Protein AF-A0A529HGT7-F1 (afdb_monomer)

Mean predicted aligned error: 5.69 Å

pLDDT: mean 91.99, std 6.46, range [54.69, 98.12]

Radius of gyration: 23.71 Å; Cα contacts (8 Å, |Δi|>4): 222; chains: 1; bounding box: 48×35×75 Å

Foldseek 3Di:
DLLVVLPWAKAFQVRDGQAPDPDPDPNNVVSCVVCVVVPRDDMFGADLVGDPVSQVVSLVCCCPPPCVVVSVVCVVVVNDNNVDTHTDDDDDDDQFQLAAFDAAEADPQQDGPDPLDGDAGRRYRHHVCPPVNRVVSVVSNVVVSVVVVVVDDDPDDDPVVVPPD

Sequence (165 aa):
YVAGPFGAYTANNEGRRFIESDYWSGQMMQEFYNELKSGKGPVFLKLNHLHSDTVSEIERILHRVERPSRGRFHEGRGTDYRDKMIEMHISEIGFCSGHSASGVFVDEYARTTVAGLYAAGDMASVPHNYMLGAFTNGAIAGEHAAEIAGEVDLPEFDSDLLGRE

Structure (mmCIF, N/CA/C/O backbone):
data_AF-A0A529HGT7-F1
#
_entry.id   AF-A0A529HGT7-F1
#
loop_
_atom_site.group_PDB
_atom_site.id
_atom_site.type_symbol
_atom_site.label_atom_id
_atom_site.label_alt_id
_atom_site.label_comp_id
_atom_site.label_asym_id
_atom_site.label_entity_id
_atom_site.label_seq_id
_atom_site.pdbx_PDB_ins_code
_atom_site.Cartn_x
_atom_site.Cartn_y
_atom_site.Cartn_z
_atom_site.occupancy
_atom_site.B_iso_or_equiv
_atom_site.auth_seq_id
_atom_site.auth_comp_id
_atom_site.auth_asym_id
_atom_site.auth_atom_id
_atom_site.pdbx_PDB_model_num
ATOM 1 N N . TYR A 1 1 ? -2.167 4.734 9.712 1.00 76.56 1 TYR A N 1
ATOM 2 C CA . TYR A 1 1 ? -1.310 5.881 9.357 1.00 76.56 1 TYR A CA 1
ATOM 3 C C . TYR A 1 1 ? -2.002 7.226 9.572 1.00 76.56 1 TYR A C 1
ATOM 5 O O . TYR A 1 1 ? -1.384 8.044 10.221 1.00 76.56 1 TYR A O 1
ATOM 13 N N . VAL A 1 2 ? -3.250 7.471 9.131 1.00 89.62 2 VAL A N 1
ATOM 14 C CA . VAL A 1 2 ? -3.929 8.762 9.430 1.00 89.62 2 VAL A CA 1
ATOM 15 C C . VAL A 1 2 ? -4.352 8.886 10.896 1.00 89.62 2 VAL A C 1
ATOM 17 O O . VAL A 1 2 ? -3.939 9.815 11.566 1.00 89.62 2 VAL A O 1
ATOM 20 N N . ALA A 1 3 ? -5.164 7.956 11.412 1.00 92.38 3 ALA A N 1
ATOM 21 C CA . ALA A 1 3 ? -5.796 8.119 12.729 1.00 92.38 3 ALA A CA 1
ATOM 22 C C . ALA A 1 3 ? -4.840 7.888 13.922 1.00 92.38 3 ALA A C 1
ATOM 24 O O . ALA A 1 3 ? -4.986 8.521 14.962 1.00 92.38 3 ALA A O 1
ATOM 25 N N . GLY A 1 4 ? -3.851 7.000 13.763 1.00 91.62 4 GLY A N 1
ATOM 26 C CA . GLY A 1 4 ? -2.890 6.636 14.817 1.00 91.62 4 GLY A CA 1
ATOM 27 C C . GLY A 1 4 ? -2.121 7.827 15.411 1.00 91.62 4 GLY A C 1
ATOM 28 O O . GLY A 1 4 ? -2.140 7.990 16.627 1.00 91.62 4 GLY A O 1
ATOM 29 N N . PRO A 1 5 ? -1.519 8.712 14.590 1.00 92.88 5 PRO A N 1
ATOM 30 C CA . PRO A 1 5 ? -0.878 9.945 15.061 1.00 92.88 5 PRO A CA 1
ATOM 31 C C . PRO A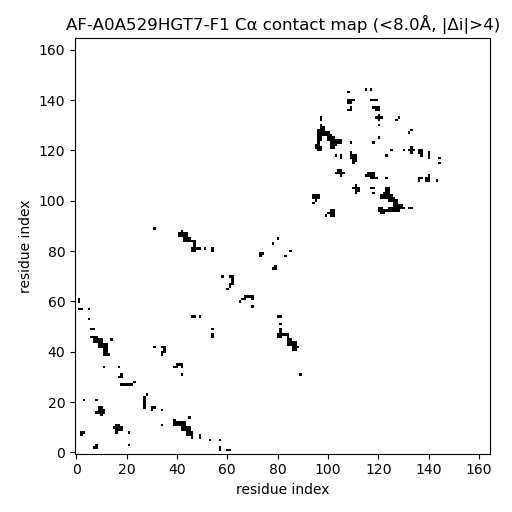 1 5 ? -1.776 10.878 15.885 1.00 92.88 5 PRO A C 1
ATOM 33 O O . PRO A 1 5 ? -1.269 11.645 16.694 1.00 92.88 5 PRO A O 1
ATOM 36 N N . PHE A 1 6 ? -3.099 10.801 15.715 1.00 95.19 6 PHE A N 1
ATOM 37 C CA . PHE A 1 6 ? -4.075 11.562 16.502 1.00 95.19 6 PHE A CA 1
ATOM 38 C C . PHE A 1 6 ? -4.546 10.822 17.768 1.00 95.19 6 PHE A C 1
ATOM 40 O O . PHE A 1 6 ? -5.464 11.279 18.444 1.00 95.19 6 PHE A O 1
ATOM 47 N N . GLY A 1 7 ? -3.940 9.679 18.103 1.00 94.31 7 GLY A N 1
ATOM 48 C CA . GLY A 1 7 ? -4.247 8.910 19.310 1.00 94.31 7 GLY A CA 1
ATOM 49 C C . GLY A 1 7 ? -5.379 7.891 19.156 1.00 94.31 7 GLY A C 1
ATOM 50 O O . GLY A 1 7 ? -5.828 7.335 20.162 1.00 94.31 7 GLY A O 1
ATOM 51 N N . ALA A 1 8 ? -5.852 7.626 17.934 1.00 95.12 8 ALA A N 1
ATOM 52 C CA . ALA A 1 8 ? -6.710 6.470 17.682 1.00 95.12 8 ALA A CA 1
ATOM 53 C C . ALA A 1 8 ? -5.897 5.173 17.796 1.00 95.12 8 ALA A C 1
ATOM 55 O O . ALA A 1 8 ? -4.714 5.144 17.457 1.00 95.12 8 ALA A O 1
ATOM 56 N N . TYR A 1 9 ? -6.529 4.086 18.232 1.00 94.50 9 TYR A N 1
ATOM 57 C CA . TYR A 1 9 ? -5.855 2.796 18.386 1.00 94.50 9 TYR A CA 1
ATOM 58 C C . TYR A 1 9 ? -6.780 1.624 18.077 1.00 94.50 9 TYR A C 1
ATOM 60 O O . TYR A 1 9 ? -8.007 1.753 18.083 1.00 94.50 9 TYR A O 1
ATOM 68 N N . THR A 1 10 ? -6.169 0.473 17.807 1.00 95.00 10 THR A N 1
ATOM 69 C CA . THR A 1 10 ? -6.886 -0.785 17.599 1.00 95.00 10 THR A CA 1
ATOM 70 C C . THR A 1 10 ? -7.278 -1.387 18.947 1.00 95.00 10 THR A C 1
ATOM 72 O O . THR A 1 10 ? -6.431 -1.536 19.830 1.00 95.00 10 THR A O 1
ATOM 75 N N . ALA A 1 11 ? -8.556 -1.719 19.111 1.00 96.19 11 ALA A N 1
ATOM 76 C CA . ALA A 1 11 ? -9.138 -2.211 20.351 1.00 96.19 11 ALA A CA 1
ATOM 77 C C . ALA A 1 11 ? -9.997 -3.461 20.126 1.00 96.19 11 ALA A C 1
ATOM 79 O O . ALA A 1 11 ? -10.557 -3.650 19.048 1.00 96.19 11 ALA A O 1
ATOM 80 N N . ASN A 1 12 ? -10.113 -4.305 21.145 1.00 96.75 12 ASN A N 1
ATOM 81 C CA . ASN A 1 12 ? -10.983 -5.482 21.138 1.00 96.75 12 ASN A CA 1
ATOM 82 C C . ASN A 1 12 ? -12.433 -5.138 21.557 1.00 96.75 12 ASN A C 1
ATOM 84 O O . ASN A 1 12 ? -12.774 -3.962 21.733 1.00 96.75 12 ASN A O 1
ATOM 88 N N . ASN A 1 13 ? -13.293 -6.145 21.746 1.00 96.06 13 ASN A N 1
ATOM 89 C CA . ASN A 1 13 ? -14.701 -5.950 22.121 1.00 96.06 13 ASN A CA 1
ATOM 90 C C . ASN A 1 13 ? -14.922 -5.326 23.515 1.00 96.06 13 ASN A C 1
ATOM 92 O O . ASN A 1 13 ? -15.979 -4.754 23.771 1.00 96.06 13 ASN A O 1
ATOM 96 N N . GLU A 1 14 ? -13.919 -5.362 24.390 1.00 95.88 14 GLU A N 1
ATOM 97 C CA . GLU A 1 14 ? -13.918 -4.692 25.696 1.00 95.88 14 GLU A CA 1
ATOM 98 C C . GLU A 1 14 ? -13.359 -3.260 25.610 1.00 95.88 14 GLU A C 1
ATOM 100 O O . GLU A 1 14 ? -13.247 -2.567 26.621 1.00 95.88 14 GLU A O 1
ATOM 105 N N . GLY A 1 15 ? -12.959 -2.809 24.417 1.00 95.06 15 GLY A N 1
ATOM 106 C CA . GLY A 1 15 ? -12.336 -1.506 24.202 1.00 95.06 15 GLY A CA 1
ATOM 107 C C . GLY A 1 15 ? -10.871 -1.432 24.639 1.00 95.06 15 GLY A C 1
ATOM 108 O O . GLY A 1 15 ? -10.327 -0.330 24.722 1.00 95.06 15 GLY A O 1
ATOM 109 N N . ARG A 1 16 ? -10.219 -2.572 24.911 1.00 95.56 16 ARG A N 1
ATOM 110 C CA . ARG A 1 16 ? -8.810 -2.629 25.325 1.00 95.56 16 ARG A CA 1
ATOM 111 C C . ARG A 1 16 ? -7.886 -2.667 24.115 1.00 95.56 16 ARG A C 1
ATOM 113 O O . ARG A 1 16 ? -8.127 -3.415 23.169 1.00 95.56 16 ARG A O 1
ATOM 120 N N . ARG A 1 17 ? -6.808 -1.879 24.164 1.00 95.50 17 ARG A N 1
ATOM 121 C CA . ARG A 1 17 ? -5.712 -1.963 23.193 1.00 95.50 17 ARG A CA 1
ATOM 122 C C . ARG A 1 17 ? -4.971 -3.288 23.376 1.00 95.50 17 ARG A C 1
ATOM 124 O O . ARG A 1 17 ? -4.643 -3.640 24.505 1.00 95.50 17 ARG A O 1
ATOM 131 N N . PHE A 1 18 ? -4.693 -3.977 22.275 1.00 94.44 18 PHE A N 1
ATOM 132 C CA . PHE A 1 18 ? -3.953 -5.247 22.275 1.00 94.44 18 PHE A CA 1
ATOM 133 C C . PHE A 1 18 ? -2.777 -5.269 21.287 1.00 94.44 18 PHE A C 1
ATOM 135 O O . PHE A 1 18 ? -1.957 -6.175 21.354 1.00 94.44 18 PHE A O 1
ATOM 142 N N . ILE A 1 19 ? -2.689 -4.281 20.387 1.00 92.06 19 ILE A N 1
ATOM 143 C CA . ILE A 1 19 ? -1.574 -4.141 19.444 1.00 92.06 19 ILE A CA 1
ATOM 144 C C . ILE A 1 19 ? -0.457 -3.323 20.090 1.00 92.06 19 ILE A C 1
ATOM 146 O O . ILE A 1 19 ? -0.683 -2.179 20.519 1.00 92.06 19 ILE A O 1
ATOM 150 N N . GLU A 1 20 ? 0.746 -3.894 20.121 1.00 85.88 20 GLU A N 1
ATOM 151 C CA . GLU A 1 20 ? 1.943 -3.234 20.654 1.00 85.88 20 GLU A CA 1
ATOM 152 C C . GLU A 1 20 ? 2.561 -2.277 19.629 1.00 85.88 20 GLU A C 1
ATOM 154 O O . GLU A 1 20 ? 2.916 -1.147 19.967 1.00 85.88 20 GLU A O 1
ATOM 159 N N . SER A 1 21 ? 2.616 -2.694 18.360 1.00 83.00 21 SER A N 1
ATOM 160 C CA . SER A 1 21 ? 3.148 -1.900 17.251 1.00 83.00 21 SER A CA 1
ATOM 161 C C . SER A 1 21 ? 2.087 -1.663 16.182 1.00 83.00 21 SER A C 1
ATOM 163 O O . SER A 1 21 ? 1.646 -2.590 15.508 1.00 83.00 21 SER A O 1
ATOM 165 N N . ASP A 1 22 ? 1.721 -0.398 15.966 1.00 76.06 22 ASP A N 1
ATOM 166 C CA . ASP A 1 22 ? 0.772 -0.002 14.913 1.00 76.06 22 ASP A CA 1
ATOM 167 C C . ASP A 1 22 ? 1.390 -0.039 13.494 1.00 76.06 22 ASP A C 1
ATOM 169 O O . ASP A 1 22 ? 0.784 0.445 12.529 1.00 76.06 22 ASP A O 1
ATOM 173 N N . TYR A 1 23 ? 2.607 -0.581 13.351 1.00 80.75 23 TYR A N 1
ATOM 174 C CA . TYR A 1 23 ? 3.266 -0.771 12.064 1.00 80.75 23 TYR A CA 1
ATOM 175 C C . TYR A 1 23 ? 2.836 -2.085 11.401 1.00 80.75 23 TYR A C 1
ATOM 177 O O . TYR A 1 23 ? 2.883 -3.155 12.015 1.00 80.75 23 TYR A O 1
ATOM 185 N N . TRP A 1 24 ? 2.485 -2.007 10.112 1.00 78.88 24 TRP A N 1
ATOM 186 C CA . TRP A 1 24 ? 2.097 -3.163 9.302 1.00 78.88 24 TRP A CA 1
ATOM 187 C C . TRP A 1 24 ? 3.242 -4.173 9.223 1.00 78.88 24 TRP A C 1
ATOM 189 O O . TRP A 1 24 ? 4.234 -3.969 8.529 1.00 78.88 24 TRP A O 1
ATOM 199 N N . SER A 1 25 ? 3.096 -5.264 9.966 1.00 84.62 25 SER A N 1
ATOM 200 C CA . SER A 1 25 ? 4.118 -6.291 10.132 1.00 84.62 25 SER A CA 1
ATOM 201 C C . SER A 1 25 ? 3.477 -7.659 10.335 1.00 84.62 25 SER A C 1
ATOM 203 O O . SER A 1 25 ? 2.312 -7.763 10.727 1.00 84.62 25 SER A O 1
ATOM 205 N N . GLY A 1 26 ? 4.256 -8.722 10.113 1.00 87.62 26 GLY A N 1
ATOM 206 C CA . GLY A 1 26 ? 3.824 -10.083 10.444 1.00 87.62 26 GLY A CA 1
ATOM 207 C C . GLY A 1 26 ? 3.444 -10.230 11.923 1.00 87.62 26 GLY A C 1
ATOM 208 O O . GLY A 1 26 ? 2.468 -10.904 12.233 1.00 87.62 26 GLY A O 1
ATOM 209 N N . GLN A 1 27 ? 4.144 -9.521 12.816 1.00 91.19 27 GLN A N 1
ATOM 210 C CA . GLN A 1 27 ? 3.829 -9.469 14.246 1.00 91.19 27 GLN A CA 1
ATOM 211 C C . GLN A 1 27 ? 2.441 -8.860 14.499 1.00 91.19 27 GLN A C 1
ATOM 213 O O . GLN A 1 27 ? 1.607 -9.494 15.139 1.00 91.19 27 GLN A O 1
ATOM 218 N N . MET A 1 28 ? 2.156 -7.682 13.930 1.00 91.12 28 MET A N 1
ATOM 219 C CA . MET A 1 28 ? 0.842 -7.034 14.051 1.00 91.12 28 MET A CA 1
ATOM 220 C C . MET A 1 28 ? -0.285 -7.932 13.506 1.00 91.12 28 MET A C 1
ATOM 222 O O . MET A 1 28 ? -1.353 -8.029 14.109 1.00 91.12 28 MET A O 1
ATOM 226 N N . MET A 1 29 ? -0.057 -8.621 12.380 1.00 91.69 29 MET A N 1
ATOM 227 C CA . MET A 1 29 ? -1.032 -9.570 11.825 1.00 91.69 29 MET A CA 1
ATOM 228 C C . MET A 1 29 ?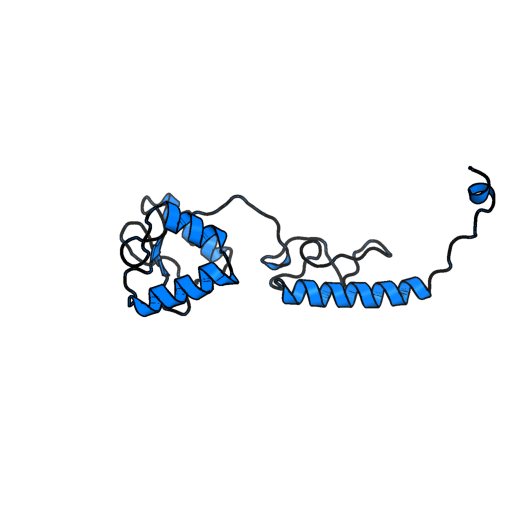 -1.270 -10.766 12.750 1.00 91.69 29 MET A C 1
ATOM 230 O O . MET A 1 29 ? -2.413 -11.191 12.920 1.00 91.69 29 MET A O 1
ATOM 234 N N . GLN A 1 30 ? -0.212 -11.291 13.373 1.00 92.25 30 GLN A N 1
ATOM 235 C CA . GLN A 1 30 ? -0.311 -12.385 14.335 1.00 92.25 30 GLN A CA 1
ATOM 236 C C . GLN A 1 30 ? -1.086 -11.966 15.591 1.00 92.25 30 GLN A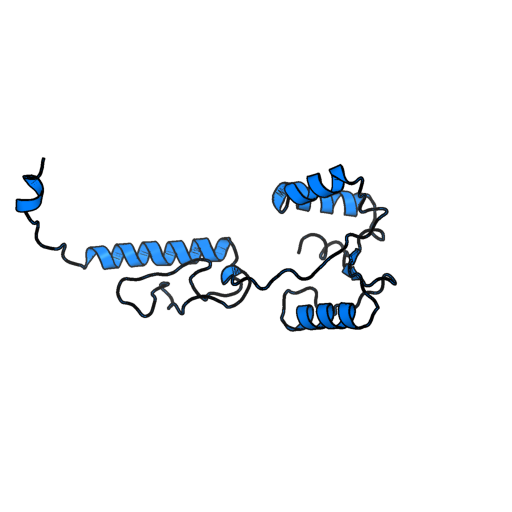 C 1
ATOM 238 O O . GLN A 1 30 ? -1.929 -12.728 16.064 1.00 92.25 30 GLN A O 1
ATOM 243 N N . GLU A 1 31 ? -0.851 -10.757 16.106 1.00 94.31 31 GLU A N 1
ATOM 244 C CA . GLU A 1 31 ? -1.607 -10.174 17.223 1.00 94.31 31 GLU A CA 1
ATOM 245 C C . GLU A 1 31 ? -3.094 -10.056 16.882 1.00 94.31 31 GLU A C 1
ATOM 247 O O . GLU A 1 31 ? -3.945 -10.512 17.646 1.00 94.31 31 GLU A O 1
ATOM 252 N N . PHE A 1 32 ? -3.413 -9.531 15.696 1.00 94.12 32 PHE A N 1
ATOM 253 C CA . PHE A 1 32 ? -4.790 -9.414 15.218 1.00 94.12 32 PHE A CA 1
ATOM 254 C C . PHE A 1 32 ? -5.471 -10.783 15.097 1.00 94.12 32 PHE A C 1
ATOM 256 O O . PHE A 1 32 ? -6.596 -10.969 15.564 1.00 94.12 32 PHE A O 1
ATOM 263 N N . TYR A 1 33 ? -4.781 -11.764 14.510 1.00 93.56 33 TYR A N 1
ATOM 264 C CA . TYR A 1 33 ? -5.282 -13.131 14.397 1.00 93.56 33 TYR A CA 1
ATOM 265 C C . TYR A 1 33 ? -5.540 -13.762 15.772 1.00 93.56 33 TYR A C 1
ATOM 267 O O . TYR A 1 33 ? -6.606 -14.341 15.997 1.00 93.56 33 TYR A O 1
ATOM 275 N N . ASN A 1 34 ? -4.594 -13.625 16.703 1.00 94.69 34 ASN A N 1
ATOM 276 C CA . ASN A 1 34 ? -4.719 -14.161 18.056 1.00 94.69 34 ASN A CA 1
ATOM 277 C C . ASN A 1 34 ? -5.907 -13.539 18.797 1.00 94.69 34 ASN A C 1
ATOM 279 O O . ASN A 1 34 ? -6.681 -14.269 19.419 1.00 94.69 34 ASN A O 1
ATOM 283 N N . GLU A 1 35 ? -6.101 -12.222 18.687 1.00 96.19 35 GLU A N 1
ATOM 284 C CA . GLU A 1 35 ? -7.216 -11.536 19.343 1.00 96.19 35 GLU A CA 1
ATOM 285 C C . GLU A 1 35 ? -8.565 -12.024 18.795 1.00 96.19 35 GLU A C 1
ATOM 287 O O . GLU A 1 35 ? -9.452 -12.382 19.575 1.00 96.19 35 GLU A O 1
ATOM 292 N N . LEU A 1 36 ? -8.698 -12.164 17.468 1.00 94.19 36 LEU A N 1
ATOM 293 C CA . LEU A 1 36 ? -9.900 -12.728 16.840 1.00 94.19 36 LEU A CA 1
ATOM 294 C C . LEU A 1 36 ? -10.183 -14.168 17.303 1.00 94.19 36 LEU A C 1
ATOM 296 O O . LEU A 1 36 ? -11.342 -14.531 17.509 1.00 94.19 36 LEU A O 1
ATOM 300 N N . LYS A 1 37 ? -9.146 -14.996 17.487 1.00 95.19 37 LYS A N 1
ATOM 301 C CA . LYS A 1 37 ? -9.290 -16.390 17.948 1.00 95.19 37 LYS A CA 1
ATOM 302 C C . LYS A 1 37 ? -9.510 -16.531 19.451 1.00 95.19 37 LYS A C 1
ATOM 304 O O . LYS A 1 37 ? -10.019 -17.561 19.883 1.00 95.19 37 LYS A O 1
ATOM 309 N N . SER A 1 38 ? -9.178 -15.513 20.237 1.00 95.56 38 SER A N 1
ATOM 310 C CA . SER A 1 38 ? -9.325 -15.538 21.696 1.00 95.56 38 SER A CA 1
ATOM 311 C C . SER A 1 38 ? -10.778 -15.449 22.189 1.00 95.56 38 SER A C 1
ATOM 313 O O . SER A 1 38 ? -11.028 -15.622 23.379 1.00 95.56 38 SER A O 1
ATOM 315 N N . GLY A 1 39 ? -11.732 -15.144 21.300 1.00 95.50 39 GLY A N 1
ATOM 316 C CA . GLY A 1 39 ? -13.121 -14.838 21.664 1.00 95.50 39 GLY A CA 1
ATOM 317 C C . GLY A 1 39 ? -13.351 -13.383 22.096 1.00 95.50 39 GLY A C 1
ATOM 318 O O . GLY A 1 39 ? -14.483 -13.014 22.395 1.00 95.50 39 GLY A O 1
ATOM 319 N N . LYS A 1 40 ? -12.304 -12.545 22.093 1.00 96.44 40 LYS A N 1
ATOM 320 C CA . LYS A 1 40 ? -12.377 -11.100 22.391 1.00 96.44 40 LYS A CA 1
ATOM 321 C C . LYS A 1 40 ? -12.598 -10.224 21.154 1.00 96.44 40 LYS A C 1
ATOM 323 O O . LYS A 1 40 ? -12.641 -8.999 21.252 1.00 96.44 40 LYS A O 1
ATOM 328 N N . GLY A 1 41 ? -12.756 -10.841 19.983 1.00 94.19 41 GLY A N 1
ATOM 329 C CA . GLY A 1 41 ? -13.278 -10.154 18.805 1.00 94.19 41 GLY A CA 1
ATOM 330 C C . GLY A 1 41 ? -14.741 -9.701 18.998 1.00 94.19 41 GLY A C 1
ATOM 331 O O . GLY A 1 41 ? -15.417 -10.174 19.918 1.00 94.19 41 GLY A O 1
ATOM 332 N N . PRO A 1 42 ? -15.270 -8.818 18.131 1.00 95.81 42 PRO A N 1
ATOM 333 C CA . PRO A 1 42 ? -14.607 -8.190 16.984 1.00 95.81 42 PRO A CA 1
ATOM 334 C C . PRO A 1 42 ? -13.507 -7.198 17.384 1.00 95.81 42 PRO A C 1
ATOM 336 O O . PRO A 1 42 ? -13.383 -6.815 18.546 1.00 95.81 42 PRO A O 1
ATOM 339 N N . VAL A 1 43 ? -12.702 -6.795 16.404 1.00 95.81 43 VAL A N 1
ATOM 340 C CA . VAL A 1 43 ? -11.655 -5.783 16.572 1.00 95.81 43 VAL A CA 1
ATOM 341 C C . VAL A 1 43 ? -12.111 -4.476 15.937 1.00 95.81 43 VAL A C 1
ATOM 343 O O . VAL A 1 43 ? -12.764 -4.477 14.896 1.00 95.81 43 VAL A O 1
ATOM 346 N N . PHE A 1 44 ? -11.744 -3.351 16.542 1.00 95.69 4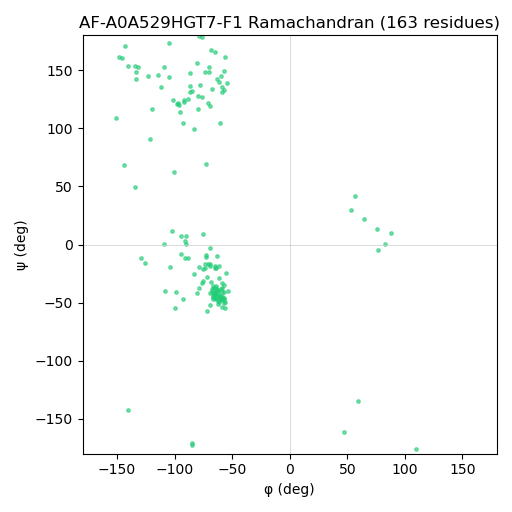4 PHE A N 1
ATOM 347 C CA . PHE A 1 44 ? -12.180 -2.029 16.129 1.00 95.69 44 PHE A CA 1
ATOM 348 C C . PHE A 1 44 ? -11.027 -1.029 16.052 1.00 95.69 44 PHE A C 1
ATOM 350 O O . PHE A 1 44 ? -10.119 -1.050 16.877 1.00 95.69 44 PHE A O 1
ATOM 357 N N . LEU A 1 45 ? -11.119 -0.071 15.131 1.00 95.19 45 LEU A N 1
ATOM 358 C CA . LEU A 1 45 ? -10.449 1.216 15.262 1.00 95.19 45 LEU A CA 1
ATOM 359 C C . LEU A 1 45 ? -11.285 2.090 16.201 1.00 95.19 45 LEU A C 1
ATOM 361 O O . LEU A 1 45 ? -12.436 2.425 15.901 1.00 95.19 45 LEU A O 1
ATOM 365 N N . LYS A 1 46 ? -10.704 2.461 17.340 1.00 96.25 46 LYS A N 1
ATOM 366 C CA . LYS A 1 46 ? -11.360 3.267 18.368 1.00 96.25 46 LYS A CA 1
ATOM 367 C C . LYS A 1 46 ? -10.966 4.737 18.231 1.00 96.25 46 LYS A C 1
ATOM 369 O O . LYS A 1 46 ? -9.786 5.077 18.308 1.00 96.25 46 LYS A O 1
ATOM 374 N N . LEU A 1 47 ? -11.972 5.591 18.030 1.00 97.00 47 LEU A N 1
ATOM 375 C CA . LEU A 1 47 ? -11.831 7.052 17.947 1.00 97.00 47 LEU A CA 1
ATOM 376 C C . LEU A 1 47 ? -12.741 7.798 18.931 1.00 97.00 47 LEU A C 1
ATOM 378 O O . LEU A 1 47 ? -12.511 8.972 19.188 1.00 97.00 47 LEU A O 1
ATOM 382 N N . ASN A 1 48 ? -13.749 7.130 19.499 1.00 96.12 48 ASN A N 1
ATOM 383 C CA . ASN A 1 48 ? -14.790 7.749 20.327 1.00 96.12 48 ASN A CA 1
ATOM 384 C C . ASN A 1 48 ? -14.314 8.279 21.693 1.00 96.12 48 ASN A C 1
ATOM 386 O O . ASN A 1 48 ? -15.095 8.857 22.439 1.00 96.12 48 ASN A O 1
ATOM 390 N N . HIS A 1 49 ? -13.041 8.080 22.044 1.00 96.44 49 HIS A N 1
ATOM 391 C CA . HIS A 1 49 ? -12.401 8.725 23.197 1.00 96.44 49 HIS A CA 1
ATOM 392 C C . HIS A 1 49 ? -11.721 10.052 22.841 1.00 96.44 49 HIS A C 1
ATOM 394 O O . HIS A 1 49 ? -11.286 10.768 23.741 1.00 96.44 49 HIS A O 1
ATOM 400 N N . LEU A 1 50 ? -11.564 10.352 21.551 1.00 97.81 50 LEU A N 1
ATOM 401 C CA . LEU A 1 50 ? -10.928 11.574 21.077 1.00 97.81 50 LEU A CA 1
ATOM 402 C C . LEU A 1 50 ? -11.914 12.743 21.118 1.00 97.81 50 LEU A C 1
ATOM 404 O O . LEU A 1 50 ? -13.129 12.565 21.040 1.00 97.81 50 LEU A O 1
ATOM 408 N N . HIS A 1 51 ? -11.375 13.959 21.198 1.00 98.06 51 HIS A N 1
ATOM 409 C CA . HIS A 1 51 ? -12.176 15.173 21.083 1.00 98.06 51 HIS A CA 1
ATOM 410 C C . HIS A 1 51 ? -12.886 15.225 19.720 1.00 98.06 51 HIS A C 1
ATOM 412 O O . HIS A 1 51 ? -12.315 14.817 18.704 1.00 98.06 51 HIS A O 1
ATOM 418 N N . SER A 1 52 ? -14.106 15.766 19.678 1.00 97.44 52 SER A N 1
ATOM 419 C CA . SER A 1 52 ? -14.926 15.835 18.459 1.00 97.44 52 SER A CA 1
ATOM 420 C C . SER A 1 52 ? -14.193 16.501 17.295 1.00 97.44 52 SER A C 1
ATOM 422 O O . SER A 1 52 ? -14.274 16.012 16.171 1.00 97.44 52 SER A O 1
ATOM 424 N N . ASP A 1 53 ? -13.436 17.565 17.565 1.00 97.88 53 ASP A N 1
ATOM 425 C CA . ASP A 1 53 ? -12.635 18.266 16.551 1.00 97.88 53 ASP A CA 1
ATOM 426 C C . ASP A 1 53 ? -11.493 17.404 16.001 1.00 97.88 53 ASP A C 1
ATOM 428 O O . ASP A 1 53 ? -11.204 17.446 14.807 1.00 97.88 53 ASP A O 1
ATOM 432 N N . THR A 1 54 ? -10.874 16.571 16.843 1.00 97.94 54 THR A N 1
ATOM 433 C CA . THR A 1 54 ? -9.856 15.610 16.402 1.00 97.94 54 THR A CA 1
ATOM 434 C C . THR A 1 54 ? -10.472 14.563 15.480 1.00 97.94 54 THR A C 1
ATOM 436 O O . THR A 1 54 ? -9.897 14.244 14.442 1.00 97.94 54 THR A O 1
ATOM 439 N N . VAL A 1 55 ? -11.664 14.061 15.816 1.00 97.12 55 VAL A N 1
ATOM 440 C CA . VAL A 1 55 ? -12.398 13.127 14.952 1.00 97.12 55 VAL A CA 1
ATOM 441 C C . VAL A 1 55 ? -12.753 13.786 13.616 1.00 97.12 55 VAL A C 1
ATOM 443 O O . VAL A 1 55 ? -12.493 13.192 12.571 1.00 97.12 55 VAL A O 1
ATOM 446 N N . SER A 1 56 ? -13.247 15.030 13.634 1.00 95.88 56 SER A N 1
ATOM 447 C CA . SER A 1 56 ? -13.556 15.806 12.422 1.00 95.88 56 SER A CA 1
ATOM 448 C C . SER A 1 56 ? -12.340 15.954 11.505 1.00 95.88 56 SER A C 1
ATOM 450 O O . SER A 1 56 ? -12.453 15.844 10.284 1.00 95.88 56 SER A O 1
ATOM 452 N N . GLU A 1 57 ? -11.161 16.188 12.080 1.00 96.31 57 GLU A N 1
ATOM 453 C CA . GLU A 1 57 ? -9.924 16.331 11.316 1.00 96.31 57 GLU A CA 1
ATOM 454 C C . GLU A 1 57 ? -9.474 15.001 10.693 1.00 96.31 57 GLU A C 1
ATOM 456 O O . GLU A 1 57 ? -9.107 14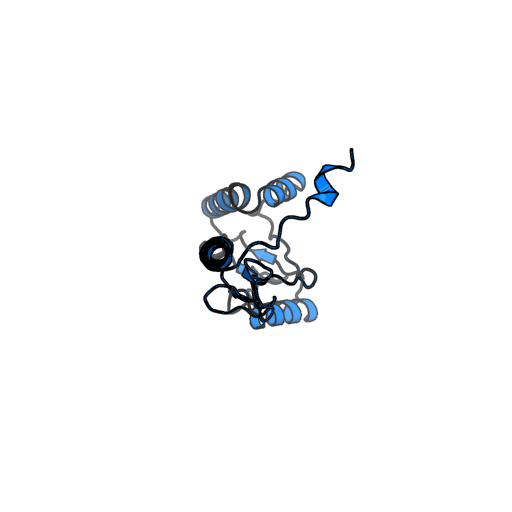.954 9.515 1.00 96.31 57 GLU A O 1
ATOM 461 N N . ILE A 1 58 ? -9.583 13.897 11.440 1.00 95.50 58 ILE A N 1
ATOM 462 C CA . ILE A 1 58 ? -9.323 12.550 10.916 1.00 95.50 58 ILE A CA 1
ATOM 463 C C . ILE A 1 58 ? -10.271 12.234 9.753 1.00 95.50 58 ILE A C 1
ATOM 465 O O . ILE A 1 58 ? -9.813 11.758 8.712 1.00 95.50 58 ILE A O 1
ATOM 469 N N . GLU A 1 59 ? -11.571 12.509 9.898 1.00 94.00 59 GLU A N 1
ATOM 470 C CA . GLU A 1 59 ? -12.576 12.332 8.841 1.00 94.00 59 GLU A CA 1
ATOM 471 C C . GLU A 1 59 ? -12.222 13.161 7.604 1.00 94.00 59 GLU A C 1
ATOM 473 O O . GLU A 1 59 ? -12.174 12.633 6.491 1.00 94.00 59 GLU A O 1
ATOM 478 N N . ARG A 1 60 ? -11.880 14.442 7.792 1.00 93.62 60 ARG A N 1
ATOM 479 C CA . ARG A 1 60 ? -11.497 15.349 6.705 1.00 93.62 60 ARG A CA 1
ATOM 480 C C . ARG A 1 60 ? -10.316 14.810 5.900 1.00 93.62 60 ARG A C 1
ATOM 482 O O . ARG A 1 60 ? -10.372 14.836 4.671 1.00 93.62 60 ARG A O 1
ATOM 489 N N . ILE A 1 61 ? -9.261 14.337 6.563 1.00 93.81 61 ILE A N 1
ATOM 490 C CA . ILE A 1 61 ? -8.073 13.791 5.892 1.00 93.81 61 ILE A CA 1
ATOM 491 C C . ILE A 1 61 ? -8.421 12.459 5.212 1.00 93.81 61 ILE A C 1
ATOM 493 O O . ILE A 1 61 ? -8.193 12.283 4.012 1.00 93.81 61 ILE A O 1
ATOM 497 N N . LEU A 1 62 ? -9.018 11.527 5.957 1.00 91.44 62 LEU A N 1
ATOM 498 C CA . LEU A 1 62 ? -9.276 10.169 5.486 1.00 91.44 62 LEU A CA 1
ATOM 499 C C . LEU A 1 62 ? -10.276 10.137 4.326 1.00 91.44 62 LEU A C 1
ATOM 501 O O . LEU A 1 62 ? -10.078 9.391 3.369 1.00 91.44 62 LEU A O 1
ATOM 505 N N . HIS A 1 63 ? -11.352 10.921 4.393 1.00 92.00 63 HIS A N 1
ATOM 506 C CA . HIS A 1 63 ? -12.443 10.871 3.415 1.00 92.00 63 HIS A CA 1
ATOM 507 C C . HIS A 1 63 ? -12.227 11.786 2.208 1.00 92.00 63 HIS A C 1
ATOM 509 O O . HIS A 1 63 ? -12.952 11.657 1.226 1.00 92.00 63 HIS A O 1
ATOM 515 N N . ARG A 1 64 ? -11.241 12.691 2.232 1.00 88.50 64 ARG A N 1
ATOM 516 C CA . ARG A 1 64 ? -10.903 13.509 1.053 1.00 88.50 64 ARG A CA 1
ATOM 517 C C . ARG A 1 64 ? -9.720 12.971 0.271 1.00 88.50 64 ARG A C 1
ATOM 519 O O . ARG A 1 64 ? -9.759 13.008 -0.952 1.00 88.50 64 ARG A O 1
ATOM 526 N N . VAL A 1 65 ? -8.687 12.504 0.967 1.00 84.44 65 VAL A N 1
ATOM 527 C CA . VAL A 1 65 ? -7.402 12.188 0.332 1.00 84.44 65 VAL A CA 1
ATOM 528 C C . VAL A 1 65 ? -7.283 10.689 0.084 1.00 84.44 65 VAL A C 1
ATOM 530 O O . VAL A 1 65 ? -7.091 10.250 -1.041 1.00 84.44 65 VAL A O 1
ATOM 533 N N . GLU A 1 66 ? -7.464 9.895 1.135 1.00 79.19 66 GLU A N 1
ATOM 534 C CA . GLU A 1 66 ? -7.052 8.490 1.131 1.00 79.19 66 GLU A CA 1
ATOM 535 C C . GLU A 1 66 ? -8.165 7.530 0.701 1.00 79.19 66 GLU A C 1
ATOM 537 O O . GLU A 1 66 ? -7.950 6.605 -0.080 1.00 79.19 66 GLU A O 1
ATOM 542 N N . ARG A 1 67 ? -9.374 7.690 1.255 1.00 85.75 67 ARG A N 1
ATOM 543 C CA . ARG A 1 67 ? -10.489 6.748 1.062 1.00 85.75 67 ARG A CA 1
ATOM 544 C C . ARG A 1 67 ? -11.853 7.448 0.983 1.00 85.75 67 ARG A C 1
ATOM 546 O O . ARG A 1 67 ? -12.701 7.224 1.853 1.00 85.75 67 ARG A O 1
ATOM 553 N N . PRO A 1 68 ? -12.139 8.218 -0.084 1.00 90.00 68 PRO A N 1
ATOM 554 C CA . PRO A 1 68 ? -13.438 8.878 -0.249 1.00 90.00 68 PRO A CA 1
ATOM 555 C C . PRO A 1 68 ? -14.633 7.923 -0.269 1.00 90.00 68 PRO A C 1
ATOM 557 O O . PRO A 1 68 ? -15.712 8.245 0.227 1.00 90.00 68 PRO A O 1
ATOM 560 N N . SER A 1 69 ? -14.445 6.715 -0.803 1.00 92.69 69 SER A N 1
ATOM 561 C CA . SER A 1 69 ? -15.468 5.666 -0.781 1.00 92.69 69 SER A CA 1
ATOM 562 C C . SER A 1 69 ? -15.812 5.205 0.637 1.00 92.69 69 SER A C 1
ATOM 564 O O . SER A 1 69 ? -16.979 4.936 0.914 1.00 92.69 69 SER A O 1
ATOM 566 N N . ARG A 1 70 ? -14.830 5.162 1.549 1.00 89.69 70 ARG A N 1
ATOM 567 C CA . ARG A 1 70 ? -15.052 4.780 2.950 1.00 89.69 70 ARG A CA 1
ATOM 568 C C . ARG A 1 70 ? -15.914 5.815 3.673 1.00 89.69 70 ARG A C 1
ATOM 570 O O . ARG A 1 70 ? -16.823 5.422 4.394 1.00 89.69 70 ARG A O 1
ATOM 577 N N . GLY A 1 71 ? -15.677 7.107 3.439 1.00 91.44 71 GLY A N 1
ATOM 578 C CA . GLY A 1 71 ? -16.513 8.175 4.000 1.00 91.44 71 GLY A CA 1
ATOM 579 C C . GLY A 1 71 ? -17.982 8.007 3.618 1.00 91.44 71 GLY A C 1
ATOM 580 O O . GLY A 1 71 ? -18.831 7.833 4.488 1.00 91.44 71 GLY A O 1
ATOM 581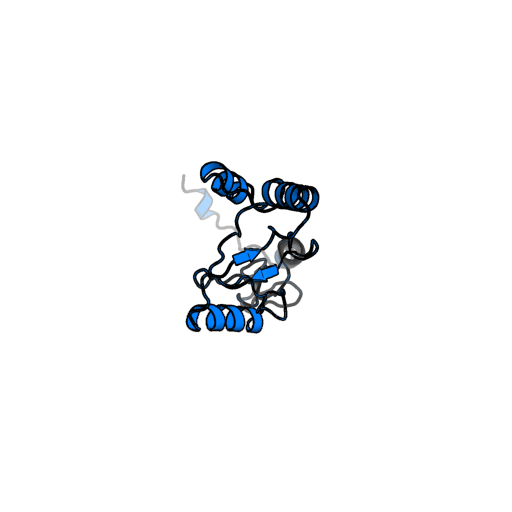 N N . ARG A 1 72 ? -18.260 7.899 2.311 1.00 93.12 72 ARG A N 1
ATOM 582 C CA . ARG A 1 72 ? -19.623 7.670 1.794 1.00 93.12 72 ARG A CA 1
ATOM 583 C C . ARG A 1 72 ? -20.264 6.387 2.330 1.00 93.12 72 ARG A C 1
ATOM 585 O O . ARG A 1 72 ? -21.458 6.355 2.609 1.00 93.12 72 ARG A O 1
ATOM 592 N N . PHE A 1 73 ? -19.478 5.321 2.487 1.00 93.50 73 PHE A N 1
ATOM 593 C CA . PHE A 1 73 ? -19.953 4.053 3.045 1.00 93.50 73 PHE A CA 1
ATOM 594 C C . PHE A 1 73 ? -20.452 4.191 4.492 1.00 93.50 73 PHE A C 1
ATOM 596 O O . PHE A 1 73 ? -21.456 3.570 4.849 1.00 93.50 73 PHE A O 1
ATOM 603 N N . HIS A 1 74 ? -19.753 4.974 5.319 1.00 92.94 74 HIS A N 1
ATOM 604 C CA . HIS A 1 74 ? -20.123 5.202 6.717 1.00 92.94 74 HIS A CA 1
ATOM 605 C C . HIS A 1 74 ? -21.255 6.220 6.865 1.00 92.94 74 HIS A C 1
ATOM 607 O O . HIS A 1 74 ? -22.154 5.995 7.677 1.00 92.94 74 HIS A O 1
ATOM 613 N N . GLU A 1 75 ? -21.267 7.262 6.032 1.00 92.31 75 GLU A N 1
ATOM 614 C CA . GLU A 1 75 ? -22.373 8.218 5.926 1.00 92.31 75 GLU A CA 1
ATOM 615 C C . GLU A 1 75 ? -23.685 7.499 5.581 1.00 92.31 75 GLU A C 1
ATOM 617 O O . GLU A 1 75 ? -24.660 7.599 6.323 1.00 92.31 75 GLU A O 1
ATOM 622 N N . GLY A 1 76 ? -23.680 6.650 4.545 1.00 94.56 76 GLY A N 1
ATOM 623 C CA . GLY A 1 76 ? -24.846 5.851 4.147 1.00 94.56 76 GLY A CA 1
ATOM 624 C C . GLY A 1 76 ? -25.325 4.838 5.198 1.00 94.56 76 GLY A C 1
ATOM 625 O O . GLY A 1 76 ? -26.398 4.260 5.045 1.00 94.56 76 GLY A O 1
ATOM 626 N N . ARG A 1 77 ? -24.549 4.613 6.267 1.00 94.06 77 ARG A N 1
ATOM 627 C CA . ARG A 1 77 ? -24.896 3.748 7.407 1.00 94.06 77 ARG A CA 1
ATOM 628 C C . ARG A 1 77 ? -25.190 4.516 8.697 1.00 94.06 77 ARG A C 1
ATOM 630 O O . ARG A 1 77 ? -25.419 3.876 9.722 1.00 94.06 77 ARG A O 1
ATOM 637 N N . GLY A 1 78 ? -25.131 5.850 8.696 1.00 94.31 78 GLY A N 1
ATOM 638 C CA . GLY A 1 78 ? -25.265 6.647 9.921 1.00 94.31 78 GLY A CA 1
ATOM 639 C C . GLY A 1 78 ? -24.233 6.254 10.987 1.00 94.31 78 GLY A C 1
ATOM 640 O O . GLY A 1 78 ? -24.565 6.053 12.162 1.00 94.31 78 GLY A O 1
ATOM 641 N N . THR A 1 79 ? -22.989 6.016 10.563 1.00 93.69 79 THR A N 1
ATOM 642 C CA . THR A 1 79 ? -21.880 5.720 11.478 1.00 93.69 79 THR A CA 1
ATOM 643 C C . THR A 1 79 ? -21.155 7.013 11.828 1.00 93.69 79 THR A C 1
ATOM 645 O O . THR A 1 79 ? -20.379 7.500 11.013 1.00 93.69 79 THR A O 1
ATOM 648 N N . ASP A 1 80 ? -21.381 7.532 13.036 1.00 94.88 80 ASP A N 1
ATOM 649 C CA . ASP A 1 80 ? -20.570 8.612 13.609 1.00 94.88 80 ASP A CA 1
ATOM 650 C C . ASP A 1 80 ? -19.424 8.013 14.435 1.00 94.88 80 ASP A C 1
ATOM 652 O O . ASP A 1 80 ? -19.652 7.211 15.346 1.00 94.88 80 ASP A O 1
ATOM 656 N N . TYR A 1 81 ? -18.187 8.388 14.109 1.00 95.12 81 TYR A N 1
ATOM 657 C CA . TYR A 1 81 ? -16.979 7.901 14.780 1.00 95.12 81 TYR A CA 1
ATOM 658 C C . TYR A 1 81 ? -16.831 8.421 16.217 1.00 95.12 81 TYR A C 1
ATOM 660 O O . TYR A 1 81 ? -16.052 7.861 16.992 1.00 95.12 81 TYR A O 1
ATOM 668 N N . ARG A 1 82 ? -17.575 9.475 16.580 1.00 96.56 82 ARG A N 1
ATOM 669 C CA . ARG A 1 82 ? -17.650 10.025 17.944 1.00 96.56 82 ARG A CA 1
ATOM 670 C C . ARG A 1 82 ? -18.417 9.105 18.884 1.00 96.56 82 ARG A C 1
ATOM 672 O O . ARG A 1 82 ? -18.101 9.057 20.065 1.00 96.56 82 ARG A O 1
ATOM 679 N N . ASP A 1 83 ? -19.351 8.323 18.347 1.00 95.25 83 ASP A N 1
ATOM 680 C CA . ASP A 1 83 ? -20.212 7.444 19.139 1.00 95.25 83 ASP A CA 1
ATOM 681 C C . ASP A 1 83 ? -19.849 5.968 18.951 1.00 95.25 83 ASP A C 1
ATOM 683 O O . ASP A 1 83 ? -19.829 5.185 19.905 1.00 95.25 83 ASP A O 1
ATOM 687 N N . LYS A 1 84 ? -19.532 5.567 17.715 1.00 93.75 84 LYS A N 1
ATOM 688 C CA . LYS A 1 84 ? -19.337 4.167 17.323 1.00 93.75 84 LYS A CA 1
ATOM 689 C C . LYS A 1 84 ? -17.880 3.885 16.978 1.00 93.75 84 LYS A C 1
ATOM 691 O O . LYS A 1 84 ? -17.239 4.621 16.233 1.00 93.75 84 LYS A O 1
ATOM 696 N N . MET A 1 85 ? -17.374 2.759 17.474 1.00 94.12 85 MET A N 1
ATOM 697 C CA . MET A 1 85 ? -16.088 2.229 17.022 1.00 94.12 85 MET A CA 1
ATOM 698 C C . MET A 1 85 ? -16.230 1.636 15.612 1.00 94.12 85 MET A C 1
ATOM 700 O O . MET A 1 85 ? -17.291 1.121 15.253 1.00 94.12 85 MET A O 1
ATOM 704 N N . ILE A 1 86 ? -15.167 1.701 14.811 1.00 93.81 86 ILE A N 1
ATOM 705 C CA . ILE A 1 86 ? -15.176 1.217 13.425 1.00 93.81 86 ILE A CA 1
ATOM 706 C C . ILE A 1 86 ? -14.633 -0.206 13.409 1.00 93.81 86 ILE A C 1
ATOM 708 O O . ILE A 1 86 ? -13.455 -0.404 13.689 1.00 93.81 86 ILE A O 1
ATOM 712 N N . GLU A 1 87 ? -15.458 -1.192 13.070 1.00 93.88 87 GLU A N 1
ATOM 713 C CA . GLU A 1 87 ? -15.007 -2.584 12.985 1.00 93.88 87 GLU A CA 1
ATOM 714 C C . GLU A 1 87 ? -13.911 -2.759 11.919 1.00 93.88 87 GLU A C 1
ATOM 716 O O . GLU A 1 87 ? -13.951 -2.162 10.838 1.00 93.88 87 GLU A O 1
ATOM 721 N N . MET A 1 88 ? -12.910 -3.570 12.248 1.00 92.50 88 MET A N 1
ATOM 722 C CA . MET A 1 88 ? -11.779 -3.917 11.402 1.00 92.50 88 MET A CA 1
ATOM 723 C C . MET A 1 88 ? -11.705 -5.430 11.225 1.00 92.50 88 MET A C 1
ATOM 725 O O . MET A 1 88 ? -11.945 -6.191 12.159 1.00 92.50 88 MET A O 1
ATOM 729 N N . HIS A 1 89 ? -11.280 -5.862 10.040 1.00 90.06 89 HIS A N 1
ATOM 730 C CA . HIS A 1 89 ? -11.046 -7.268 9.741 1.00 90.06 89 HIS A CA 1
ATOM 731 C C . HIS A 1 89 ? -9.794 -7.432 8.874 1.00 90.06 89 HIS A C 1
ATOM 733 O O . HIS A 1 89 ? -9.427 -6.521 8.126 1.00 90.06 89 HIS A O 1
ATOM 739 N N . ILE A 1 90 ? -9.151 -8.597 8.968 1.00 88.94 90 ILE A N 1
ATOM 740 C CA . ILE A 1 90 ? -8.072 -8.998 8.057 1.00 88.94 90 ILE A CA 1
ATOM 741 C C . ILE A 1 90 ? -8.715 -9.411 6.726 1.00 88.94 90 ILE A C 1
ATOM 743 O O . ILE A 1 90 ? -9.637 -10.229 6.721 1.00 88.94 90 ILE A O 1
ATOM 747 N N . SER A 1 91 ? -8.268 -8.830 5.613 1.00 88.88 91 SER A N 1
ATOM 748 C CA . SER A 1 91 ? -8.720 -9.241 4.274 1.00 88.88 91 SER A CA 1
ATOM 749 C C . SER A 1 91 ? -8.049 -10.549 3.839 1.00 88.88 91 SER A C 1
ATOM 751 O O . SER A 1 91 ? -7.215 -11.116 4.543 1.00 88.88 91 SER A O 1
ATOM 753 N N . GLU A 1 92 ? -8.402 -11.032 2.658 1.00 90.56 92 GLU A N 1
ATOM 754 C CA . GLU A 1 92 ? -7.668 -12.066 1.943 1.00 90.56 92 GLU A CA 1
ATOM 755 C C . GLU A 1 92 ? -6.193 -11.699 1.702 1.00 90.56 92 GLU A C 1
ATOM 757 O O . GLU A 1 92 ? -5.785 -10.536 1.761 1.00 90.56 92 GLU A O 1
ATOM 762 N N . ILE A 1 93 ? -5.382 -12.718 1.415 1.00 87.81 93 ILE A N 1
ATOM 763 C CA . ILE A 1 93 ? -3.966 -12.537 1.099 1.00 87.81 93 ILE A CA 1
ATOM 764 C C . ILE A 1 93 ? -3.846 -11.888 -0.282 1.00 87.81 93 ILE A C 1
ATOM 766 O O . ILE A 1 93 ? -4.287 -12.456 -1.280 1.00 87.81 93 ILE A O 1
ATOM 770 N N . GLY A 1 94 ? -3.200 -10.724 -0.326 1.00 88.19 94 GLY A N 1
ATOM 771 C CA . GLY A 1 94 ? -2.790 -10.052 -1.554 1.00 88.19 94 GLY A CA 1
ATOM 772 C C . GLY A 1 94 ? -1.270 -9.989 -1.667 1.00 88.19 94 GLY A C 1
ATOM 773 O O . GLY A 1 94 ? -0.572 -9.840 -0.663 1.00 88.19 94 GLY A O 1
ATOM 774 N N . PHE A 1 95 ? -0.760 -10.073 -2.895 1.00 88.44 95 PHE A N 1
ATOM 775 C CA . PHE A 1 95 ? 0.643 -9.795 -3.193 1.00 88.44 95 PHE A CA 1
ATOM 776 C C . PHE A 1 95 ? 0.776 -8.358 -3.686 1.00 88.44 95 PHE A C 1
ATOM 778 O O . PHE A 1 95 ? 0.136 -7.966 -4.657 1.00 88.44 95 PHE A O 1
ATOM 785 N N . CYS A 1 96 ? 1.583 -7.573 -2.982 1.00 89.31 96 CYS A N 1
ATOM 786 C CA . CYS A 1 96 ? 1.843 -6.177 -3.293 1.00 89.31 96 CYS A CA 1
ATOM 787 C C . CYS A 1 96 ? 3.250 -5.844 -2.807 1.00 89.31 96 CYS A C 1
ATOM 789 O O . CYS A 1 96 ? 3.506 -5.800 -1.597 1.00 89.31 96 CYS A O 1
ATOM 791 N N . SER A 1 97 ? 4.168 -5.647 -3.751 1.00 88.31 97 SER A N 1
ATOM 792 C CA . SER A 1 97 ? 5.556 -5.349 -3.425 1.00 88.31 97 SER A CA 1
ATOM 793 C C . SER A 1 97 ? 5.678 -4.011 -2.716 1.00 88.31 97 SER A C 1
ATOM 795 O O . SER A 1 97 ? 6.285 -3.929 -1.657 1.00 88.31 97 SER A O 1
ATOM 797 N N . GLY A 1 98 ? 5.017 -2.962 -3.213 1.00 85.31 98 GLY A N 1
ATOM 798 C CA . GLY A 1 98 ? 5.278 -1.622 -2.695 1.00 85.31 98 GLY A CA 1
ATOM 799 C C . GLY A 1 98 ? 4.883 -1.417 -1.231 1.00 85.31 98 GLY A C 1
ATOM 800 O O . GLY A 1 98 ? 5.411 -0.525 -0.565 1.00 85.31 98 GLY A O 1
ATOM 801 N N . HIS A 1 99 ? 3.996 -2.268 -0.710 1.00 86.75 99 HIS A N 1
ATOM 802 C CA . HIS A 1 99 ? 3.569 -2.274 0.690 1.00 86.75 99 HIS A CA 1
ATOM 803 C C . HIS A 1 99 ? 4.199 -3.402 1.524 1.00 86.75 99 HIS A C 1
ATOM 805 O O . HIS A 1 99 ? 4.185 -3.316 2.752 1.00 86.75 99 HIS A O 1
ATOM 811 N N . SER A 1 100 ? 4.716 -4.458 0.889 1.00 84.06 100 SER A N 1
ATOM 812 C CA . SER A 1 100 ? 5.279 -5.643 1.552 1.00 84.06 100 SER A CA 1
ATOM 813 C C . SER A 1 100 ? 6.531 -6.132 0.813 1.00 84.06 100 SER A C 1
ATOM 815 O O . SER A 1 100 ? 7.312 -5.293 0.417 1.00 84.06 100 SER A O 1
ATOM 817 N N . ALA A 1 101 ? 6.802 -7.432 0.669 1.00 85.19 101 ALA A N 1
ATOM 818 C CA . ALA A 1 101 ? 8.046 -7.940 0.065 1.00 85.19 101 ALA A CA 1
ATOM 819 C C . ALA A 1 101 ? 7.787 -9.072 -0.949 1.00 85.19 101 ALA A C 1
ATOM 821 O O . ALA A 1 101 ? 8.375 -10.148 -0.868 1.00 85.19 101 ALA A O 1
ATOM 822 N N . SER A 1 102 ? 6.849 -8.850 -1.870 1.00 91.19 102 SER A N 1
ATOM 823 C CA . SER A 1 102 ? 6.535 -9.760 -2.984 1.00 91.19 102 SER A CA 1
ATOM 824 C C . SER A 1 102 ? 7.091 -9.237 -4.312 1.00 91.19 102 SER A C 1
ATOM 826 O O . SER A 1 102 ? 7.521 -8.097 -4.381 1.00 91.19 102 SER A O 1
ATOM 828 N N . GLY A 1 103 ? 7.003 -10.018 -5.390 1.00 93.50 103 GLY A N 1
ATOM 829 C CA . GLY A 1 103 ? 7.414 -9.597 -6.736 1.00 93.50 103 GLY A CA 1
ATOM 830 C C . GLY A 1 103 ? 8.675 -10.312 -7.217 1.00 93.50 103 GLY A C 1
ATOM 831 O O . GLY A 1 103 ? 9.176 -11.227 -6.564 1.00 93.50 103 GLY A O 1
ATOM 832 N N . VAL A 1 104 ? 9.167 -9.926 -8.391 1.00 95.31 104 VAL A N 1
ATOM 833 C CA . VAL A 1 104 ? 10.377 -10.493 -8.989 1.00 95.31 104 VAL A CA 1
ATOM 834 C C . VAL A 1 104 ? 11.613 -9.770 -8.481 1.00 95.31 104 VAL A C 1
ATOM 836 O O . VAL A 1 104 ? 11.583 -8.568 -8.218 1.00 95.31 104 VAL A O 1
ATOM 839 N N . PHE A 1 105 ? 12.715 -10.503 -8.359 1.00 95.50 105 PHE A N 1
ATOM 840 C CA . PHE A 1 105 ? 14.005 -9.886 -8.092 1.00 95.50 105 PHE A CA 1
ATOM 841 C C . PHE A 1 105 ? 14.352 -8.898 -9.209 1.00 95.50 105 PHE A C 1
ATOM 843 O O . PHE A 1 105 ? 14.213 -9.224 -10.393 1.00 95.50 105 PHE A O 1
ATOM 850 N N . VAL A 1 106 ? 14.829 -7.723 -8.809 1.00 96.81 106 VAL A N 1
ATOM 851 C CA . VAL A 1 106 ? 15.431 -6.746 -9.706 1.00 96.81 106 VAL A CA 1
ATOM 852 C C . VAL A 1 106 ? 16.722 -6.200 -9.109 1.00 96.81 106 VAL A C 1
ATOM 854 O O . VAL A 1 106 ? 16.881 -6.195 -7.887 1.00 96.81 106 VAL A O 1
ATOM 857 N N . ASP A 1 107 ? 17.630 -5.747 -9.964 1.00 97.19 107 ASP A N 1
ATOM 858 C CA . ASP A 1 107 ? 18.843 -5.042 -9.546 1.00 97.19 107 ASP A CA 1
ATOM 859 C C . ASP A 1 107 ? 18.614 -3.531 -9.333 1.00 97.19 107 ASP A C 1
ATOM 861 O O . ASP A 1 107 ? 17.477 -3.047 -9.342 1.00 97.19 107 ASP A O 1
ATOM 865 N N . GLU A 1 108 ? 19.692 -2.766 -9.131 1.00 95.94 108 GLU A N 1
ATOM 866 C CA . GLU A 1 108 ? 19.640 -1.320 -8.887 1.00 95.94 108 GLU A CA 1
ATOM 867 C C . GLU A 1 108 ? 19.039 -0.493 -10.039 1.00 95.94 108 GLU A C 1
ATOM 869 O O . GLU A 1 108 ? 18.573 0.622 -9.800 1.00 95.94 108 GLU A O 1
ATOM 874 N N . TYR A 1 109 ? 18.980 -1.047 -11.255 1.00 97.12 109 TYR A N 1
ATOM 875 C CA . TYR A 1 109 ? 18.371 -0.428 -12.439 1.00 97.12 109 TYR A CA 1
ATOM 876 C C . TYR A 1 109 ? 16.985 -0.994 -12.757 1.00 97.12 109 TYR A C 1
ATOM 878 O O . TYR A 1 109 ? 16.428 -0.740 -13.825 1.00 97.12 109 TYR A O 1
ATOM 886 N N . ALA A 1 110 ? 16.412 -1.765 -11.830 1.00 97.12 110 ALA A N 1
ATOM 887 C CA . ALA A 1 110 ? 15.134 -2.441 -11.996 1.00 97.12 110 ALA A CA 1
ATOM 888 C C . ALA A 1 110 ? 15.130 -3.523 -13.104 1.00 97.12 110 ALA A C 1
ATOM 890 O O . ALA A 1 110 ? 14.068 -3.897 -13.619 1.00 97.12 110 ALA A O 1
ATOM 891 N N . ARG A 1 111 ? 16.304 -4.054 -13.479 1.00 97.69 111 ARG A N 1
ATOM 892 C CA . ARG A 1 111 ? 16.410 -5.158 -14.443 1.00 97.69 111 ARG A CA 1
ATOM 893 C C . ARG A 1 111 ? 16.068 -6.471 -13.769 1.00 97.69 111 ARG A C 1
ATOM 895 O O . ARG A 1 111 ? 16.529 -6.752 -12.666 1.00 97.69 111 ARG A O 1
ATOM 902 N N . THR A 1 112 ? 15.296 -7.300 -14.457 1.00 98.00 112 THR A N 1
ATOM 903 C CA . THR A 1 112 ? 15.069 -8.685 -14.039 1.00 98.00 112 THR A CA 1
ATOM 904 C C . THR A 1 112 ? 16.260 -9.568 -14.427 1.00 98.00 112 THR A C 1
ATOM 906 O O . THR A 1 112 ? 17.212 -9.125 -15.067 1.00 98.00 112 THR A O 1
ATOM 909 N N . THR A 1 113 ? 16.201 -10.857 -14.094 1.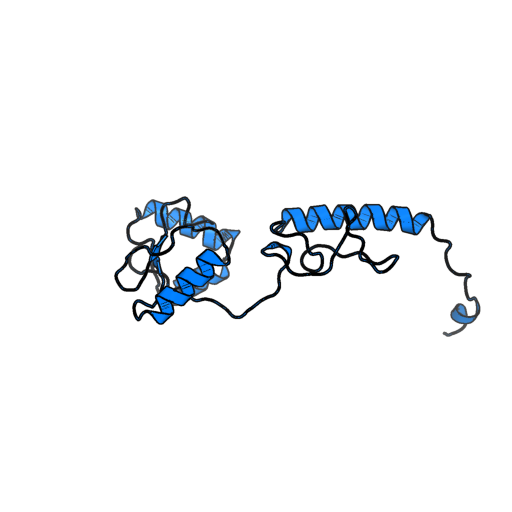00 97.62 113 THR A N 1
ATOM 910 C CA . THR A 1 113 ? 17.186 -11.843 -14.570 1.00 97.62 113 THR A CA 1
ATOM 911 C C . THR A 1 113 ? 17.040 -12.191 -16.056 1.00 97.62 113 THR A C 1
ATOM 913 O O . THR A 1 113 ? 17.902 -12.874 -16.608 1.00 97.62 113 THR A O 1
ATOM 916 N N . VAL A 1 114 ? 15.969 -11.738 -16.715 1.00 97.50 114 VAL A N 1
ATOM 917 C CA . VAL A 1 114 ? 15.773 -11.883 -18.160 1.00 97.50 114 VAL A CA 1
ATOM 918 C C . VAL A 1 114 ? 16.339 -10.646 -18.854 1.00 97.50 114 VAL A C 1
ATOM 920 O O . VAL A 1 114 ? 15.925 -9.521 -18.576 1.00 97.50 114 VAL A O 1
ATOM 923 N N . ALA A 1 115 ? 17.285 -10.855 -19.771 1.00 93.12 115 ALA A N 1
ATOM 924 C CA . ALA A 1 115 ? 17.938 -9.770 -20.498 1.00 93.12 115 ALA A CA 1
ATOM 925 C C . ALA A 1 115 ? 16.918 -8.901 -21.254 1.00 93.12 115 ALA A C 1
ATOM 927 O O . ALA A 1 115 ? 16.028 -9.416 -21.930 1.00 93.12 115 ALA A O 1
ATOM 928 N N . GLY A 1 116 ? 17.052 -7.580 -21.119 1.00 93.44 116 GLY A N 1
ATOM 929 C CA . GLY A 1 116 ? 16.148 -6.600 -21.730 1.00 93.44 116 GLY A CA 1
ATOM 930 C C . GLY A 1 116 ? 14.789 -6.442 -21.036 1.00 93.44 116 GLY A C 1
ATOM 931 O O . GLY A 1 116 ? 14.027 -5.558 -21.416 1.00 93.44 116 GLY A O 1
ATOM 932 N N . LEU A 1 117 ? 14.476 -7.245 -20.012 1.00 97.19 117 LEU A N 1
ATOM 933 C CA . LEU A 1 117 ? 13.217 -7.154 -19.276 1.00 97.19 117 LEU A CA 1
ATOM 934 C C . LEU A 1 117 ? 13.406 -6.430 -17.940 1.00 97.19 117 LEU A C 1
ATOM 936 O O . LEU A 1 117 ? 14.183 -6.862 -17.085 1.00 97.19 117 LEU A O 1
ATOM 940 N N . TYR A 1 118 ? 12.619 -5.375 -17.743 1.00 97.94 118 TYR A N 1
ATOM 941 C CA . TYR A 1 118 ? 12.575 -4.570 -16.524 1.00 97.94 118 TYR A CA 1
ATOM 942 C C . TYR A 1 118 ? 11.268 -4.815 -15.774 1.00 97.94 118 TYR A C 1
ATOM 944 O O . TYR A 1 118 ? 10.239 -5.134 -16.375 1.00 97.94 118 TYR A O 1
ATOM 952 N N . ALA A 1 119 ? 11.297 -4.632 -14.459 1.00 96.62 119 ALA A N 1
ATOM 953 C CA . ALA A 1 119 ? 10.102 -4.618 -13.629 1.00 96.62 119 ALA A CA 1
ATOM 954 C C . ALA A 1 119 ? 10.165 -3.427 -12.675 1.00 96.62 119 ALA A C 1
ATOM 956 O O . ALA A 1 119 ? 11.224 -3.109 -12.151 1.00 96.62 119 ALA A O 1
ATOM 957 N N . ALA A 1 120 ? 9.023 -2.792 -12.425 1.00 95.06 120 ALA A N 1
ATOM 958 C CA . ALA A 1 120 ? 8.892 -1.686 -11.483 1.00 95.06 120 ALA A CA 1
ATOM 959 C C . ALA A 1 120 ? 7.550 -1.769 -10.743 1.00 95.06 120 ALA A C 1
ATOM 961 O O . ALA A 1 120 ? 6.679 -2.578 -11.084 1.00 95.06 120 ALA A O 1
ATOM 962 N N . GLY A 1 121 ? 7.375 -0.926 -9.724 1.00 93.25 121 GLY A N 1
ATOM 963 C CA . GLY A 1 121 ? 6.158 -0.903 -8.913 1.00 93.25 121 GLY A CA 1
ATOM 964 C C . GLY A 1 121 ? 5.904 -2.246 -8.228 1.00 93.25 121 GLY A C 1
ATOM 965 O O . GLY A 1 121 ? 6.824 -2.842 -7.677 1.00 93.25 121 GLY A O 1
ATOM 966 N N . ASP A 1 122 ? 4.664 -2.738 -8.278 1.00 94.06 122 ASP A N 1
ATOM 967 C CA . ASP A 1 122 ? 4.282 -3.975 -7.583 1.00 94.06 122 ASP A CA 1
ATOM 968 C C . ASP A 1 122 ? 4.892 -5.254 -8.167 1.00 94.06 122 ASP A C 1
ATOM 970 O O . ASP A 1 122 ? 4.943 -6.272 -7.475 1.00 94.06 122 ASP A O 1
ATOM 974 N N . MET A 1 123 ? 5.380 -5.207 -9.410 1.00 94.25 123 MET A N 1
ATOM 975 C CA . MET A 1 123 ? 6.069 -6.346 -10.014 1.00 94.25 123 MET A CA 1
ATOM 976 C C . MET A 1 123 ? 7.495 -6.507 -9.495 1.00 94.25 123 MET A C 1
ATOM 978 O O . MET A 1 123 ? 7.956 -7.637 -9.392 1.00 94.25 123 MET A O 1
ATOM 982 N N . ALA A 1 124 ? 8.192 -5.420 -9.165 1.00 94.88 124 ALA A N 1
ATOM 983 C CA . ALA A 1 124 ? 9.565 -5.463 -8.669 1.00 94.88 124 ALA A CA 1
ATOM 984 C C . ALA A 1 124 ? 9.588 -5.660 -7.160 1.00 94.88 124 ALA A C 1
ATOM 986 O O . ALA A 1 124 ? 8.923 -4.911 -6.458 1.00 94.88 124 ALA A O 1
ATOM 987 N N . SER A 1 125 ? 10.380 -6.599 -6.643 1.00 94.44 125 SER A N 1
ATOM 988 C CA . SER A 1 125 ? 10.536 -6.867 -5.207 1.00 94.44 125 SER A CA 1
ATOM 989 C C . SER A 1 125 ? 11.350 -5.774 -4.497 1.00 94.44 125 SER A C 1
ATOM 991 O O . SER A 1 125 ? 12.477 -6.002 -4.057 1.00 94.44 125 SER A O 1
ATOM 993 N N . VAL A 1 126 ? 10.766 -4.581 -4.374 1.00 93.38 126 VAL A N 1
ATOM 994 C CA . VAL A 1 126 ? 11.322 -3.397 -3.713 1.00 93.38 126 VAL A CA 1
ATOM 995 C C . VAL A 1 126 ? 10.364 -2.985 -2.583 1.00 93.38 126 VAL A C 1
ATOM 997 O O . VAL A 1 126 ? 9.421 -2.224 -2.819 1.00 93.38 126 VAL A O 1
ATOM 1000 N N . PRO A 1 127 ? 10.568 -3.511 -1.361 1.00 91.00 127 PRO A N 1
ATOM 1001 C CA . PRO A 1 127 ? 9.605 -3.388 -0.277 1.00 91.00 127 PRO A CA 1
ATOM 1002 C C . PRO A 1 127 ? 9.490 -1.963 0.264 1.00 91.00 127 PRO A C 1
ATOM 1004 O O . PRO A 1 127 ? 10.453 -1.198 0.245 1.00 91.00 127 PRO A O 1
ATOM 1007 N N . HIS A 1 128 ? 8.319 -1.626 0.813 1.00 89.19 128 HIS A N 1
ATOM 1008 C CA . HIS A 1 128 ? 8.039 -0.332 1.460 1.00 89.19 128 HIS A CA 1
ATOM 1009 C C . HIS A 1 128 ? 8.356 0.900 0.591 1.00 89.19 128 HIS A C 1
ATOM 1011 O O . HIS A 1 128 ? 8.683 1.970 1.108 1.00 89.19 128 HIS A O 1
ATOM 1017 N N . ASN A 1 129 ? 8.248 0.763 -0.732 1.00 89.44 129 ASN A N 1
ATOM 1018 C CA . ASN A 1 129 ? 8.494 1.854 -1.668 1.00 89.44 129 ASN A CA 1
ATOM 1019 C C . ASN A 1 129 ? 7.256 2.766 -1.828 1.00 89.44 129 ASN A C 1
ATOM 1021 O O . ASN A 1 129 ? 7.398 3.961 -2.097 1.00 89.44 129 ASN A O 1
ATOM 1025 N N . TYR A 1 130 ? 6.051 2.239 -1.572 1.00 91.38 130 TYR A N 1
ATOM 1026 C CA . TYR A 1 130 ? 4.764 2.908 -1.773 1.00 91.38 130 TYR A CA 1
ATOM 1027 C C . TYR A 1 130 ? 4.665 3.594 -3.152 1.00 91.38 130 TYR A C 1
ATOM 1029 O O . TYR A 1 130 ? 5.401 3.303 -4.092 1.00 91.38 130 TYR A O 1
ATOM 1037 N N . MET A 1 131 ? 3.734 4.536 -3.299 1.00 92.38 131 MET A N 1
ATOM 1038 C CA . MET A 1 131 ? 3.520 5.239 -4.565 1.00 92.38 131 MET A CA 1
ATOM 1039 C C . MET A 1 131 ? 4.772 5.988 -5.053 1.00 92.38 131 MET A C 1
ATOM 1041 O O . MET A 1 131 ? 5.114 5.915 -6.229 1.00 92.38 131 MET A O 1
ATOM 1045 N N . LEU A 1 132 ? 5.466 6.703 -4.161 1.00 93.88 132 LEU A N 1
ATOM 1046 C CA . LEU A 1 132 ? 6.632 7.504 -4.548 1.00 93.88 132 LEU A CA 1
ATOM 1047 C C . LEU A 1 132 ? 7.790 6.628 -5.018 1.00 93.88 132 LEU A C 1
ATOM 1049 O O . LEU A 1 132 ? 8.363 6.889 -6.068 1.00 93.88 132 LEU A O 1
ATOM 1053 N N . GLY A 1 133 ? 8.114 5.573 -4.276 1.00 93.69 133 GLY A N 1
ATOM 1054 C CA . GLY A 1 133 ? 9.182 4.662 -4.653 1.00 93.69 133 GLY A CA 1
ATOM 1055 C C . GLY A 1 133 ? 8.844 3.843 -5.898 1.00 93.69 133 GLY A C 1
ATOM 1056 O O . GLY A 1 133 ? 9.742 3.595 -6.696 1.00 93.69 133 GLY A O 1
ATOM 1057 N N . ALA A 1 134 ? 7.569 3.507 -6.131 1.00 94.50 134 ALA A N 1
ATOM 1058 C CA . ALA A 1 134 ? 7.135 2.907 -7.391 1.00 94.50 134 ALA A CA 1
ATOM 1059 C C . ALA A 1 134 ? 7.401 3.835 -8.590 1.00 94.50 134 ALA A C 1
ATOM 1061 O O . ALA A 1 134 ? 7.938 3.380 -9.600 1.00 94.50 134 ALA A O 1
ATOM 1062 N N . PHE A 1 135 ? 7.089 5.133 -8.474 1.00 96.56 135 PHE A N 1
ATOM 1063 C CA . PHE A 1 135 ? 7.393 6.108 -9.527 1.00 96.56 135 PHE A CA 1
ATOM 1064 C C . PHE A 1 135 ? 8.8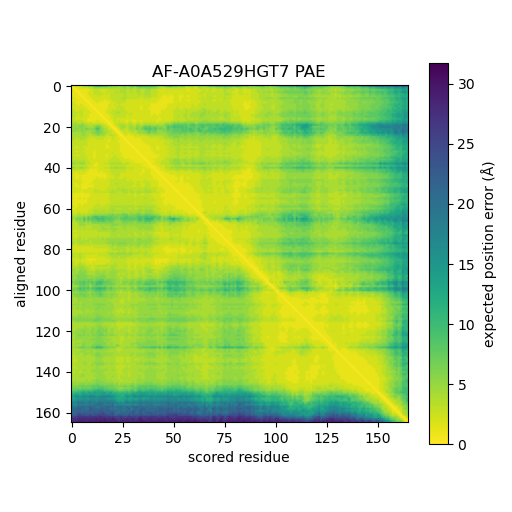94 6.315 -9.717 1.00 96.56 135 PHE A C 1
ATOM 1066 O O . PHE A 1 135 ? 9.362 6.298 -10.850 1.00 96.56 135 PHE A O 1
ATOM 1073 N N . THR A 1 136 ? 9.654 6.461 -8.631 1.00 95.69 136 THR A N 1
ATOM 1074 C CA . THR A 1 136 ? 11.108 6.649 -8.708 1.00 95.69 136 THR A CA 1
ATOM 1075 C C . THR A 1 136 ? 11.796 5.442 -9.340 1.00 95.69 136 THR A C 1
ATOM 1077 O O . THR A 1 136 ? 12.588 5.603 -10.262 1.00 95.69 136 THR A O 1
ATOM 1080 N N . ASN A 1 137 ? 11.476 4.224 -8.895 1.00 94.75 137 ASN A N 1
ATOM 1081 C CA . ASN A 1 137 ? 12.053 3.010 -9.467 1.00 94.75 137 ASN A CA 1
ATOM 1082 C C . ASN A 1 137 ? 11.620 2.806 -10.928 1.00 94.75 137 ASN A C 1
ATOM 1084 O O . ASN A 1 137 ? 12.440 2.414 -11.750 1.00 94.75 137 ASN A O 1
ATOM 1088 N N . GLY A 1 138 ? 10.372 3.141 -11.267 1.00 97.00 138 GLY A N 1
ATOM 1089 C CA . GLY A 1 138 ? 9.894 3.130 -12.650 1.00 97.00 138 GLY A CA 1
ATOM 1090 C C . GLY A 1 138 ? 10.615 4.133 -13.554 1.00 97.00 138 GLY A C 1
ATOM 1091 O O . GLY A 1 138 ? 10.920 3.800 -14.695 1.00 97.00 138 GLY A O 1
ATOM 1092 N N . ALA A 1 139 ? 10.929 5.330 -13.051 1.00 98.12 139 ALA A N 1
ATOM 1093 C CA . ALA A 1 139 ? 11.713 6.319 -13.788 1.00 98.12 139 ALA A CA 1
ATOM 1094 C C . ALA A 1 139 ? 13.138 5.813 -14.059 1.00 98.12 139 ALA A C 1
ATOM 1096 O O . ALA A 1 139 ? 13.573 5.835 -15.205 1.00 98.12 139 ALA A O 1
ATOM 1097 N N . ILE A 1 140 ? 13.807 5.259 -13.039 1.00 97.50 140 ILE A N 1
ATOM 1098 C CA . ILE A 1 140 ? 15.139 4.642 -13.178 1.00 97.50 140 ILE A CA 1
ATOM 1099 C C . ILE A 1 140 ? 15.112 3.523 -14.227 1.00 97.50 140 ILE A C 1
ATOM 1101 O O . ILE A 1 140 ? 15.968 3.479 -15.109 1.00 97.50 140 ILE A O 1
ATOM 1105 N N . ALA A 1 141 ? 14.103 2.648 -14.161 1.00 97.88 141 ALA A N 1
ATOM 1106 C CA . ALA A 1 141 ? 13.923 1.565 -15.121 1.00 97.88 141 ALA A CA 1
ATOM 1107 C C . ALA A 1 141 ? 13.770 2.096 -16.554 1.00 97.88 141 ALA A C 1
ATOM 1109 O O . ALA A 1 141 ? 14.391 1.578 -17.476 1.00 97.88 141 ALA A O 1
ATOM 1110 N N . GLY A 1 142 ? 12.946 3.131 -16.739 1.00 98.00 142 GLY A N 1
ATOM 1111 C CA . GLY A 1 142 ? 12.676 3.728 -18.045 1.00 98.00 142 GLY A CA 1
ATOM 1112 C C . GLY A 1 142 ? 13.891 4.430 -18.648 1.00 98.00 142 GLY A C 1
ATOM 1113 O O . GLY A 1 142 ? 14.177 4.232 -19.826 1.00 98.00 142 GLY A O 1
ATOM 1114 N N . GLU A 1 143 ? 14.619 5.212 -17.848 1.00 98.12 143 GLU A N 1
ATOM 1115 C CA . GLU A 1 143 ? 15.842 5.899 -18.280 1.00 98.12 143 GLU A CA 1
ATOM 1116 C C . GLU A 1 143 ? 16.914 4.892 -18.708 1.00 98.12 143 GLU A C 1
ATOM 1118 O O . GLU A 1 143 ? 17.426 4.973 -19.825 1.00 98.12 143 GLU A O 1
ATOM 1123 N N . HIS A 1 144 ? 17.178 3.883 -17.873 1.00 97.88 144 HIS A N 1
ATOM 1124 C CA . HIS A 1 144 ? 18.172 2.858 -18.178 1.00 97.88 144 HIS A CA 1
ATOM 1125 C C . HIS A 1 144 ? 17.744 1.972 -19.363 1.00 97.88 144 HIS A C 1
ATOM 1127 O O . HIS A 1 144 ? 18.559 1.615 -20.211 1.00 97.88 144 HIS A O 1
ATOM 1133 N N . ALA A 1 145 ? 16.457 1.626 -19.477 1.00 97.25 145 ALA A N 1
ATOM 1134 C CA . ALA A 1 145 ? 15.958 0.878 -20.629 1.00 97.25 145 ALA A CA 1
ATOM 1135 C C . ALA A 1 145 ? 16.126 1.656 -21.944 1.00 97.25 145 ALA A C 1
ATOM 1137 O O . ALA A 1 145 ? 16.482 1.053 -22.955 1.00 97.25 145 ALA A O 1
ATOM 1138 N N . ALA A 1 146 ? 15.893 2.972 -21.936 1.00 96.38 146 ALA A N 1
ATOM 1139 C CA . ALA A 1 146 ? 16.065 3.821 -23.112 1.00 96.38 146 ALA A CA 1
ATOM 1140 C C . ALA A 1 146 ? 17.537 3.943 -23.535 1.00 96.38 146 ALA A C 1
ATOM 1142 O O . ALA A 1 146 ? 17.823 3.899 -24.730 1.00 96.38 146 ALA A O 1
ATOM 1143 N N . GLU A 1 147 ? 18.456 4.054 -22.572 1.00 96.06 147 GLU A N 1
ATOM 1144 C CA . GLU A 1 147 ? 19.901 4.059 -22.824 1.00 96.06 147 GLU A CA 1
ATOM 1145 C C . GLU A 1 147 ? 20.341 2.764 -23.521 1.00 96.06 147 GLU A C 1
ATOM 1147 O O . GLU A 1 147 ? 20.873 2.811 -24.628 1.00 96.06 147 GLU A O 1
ATOM 1152 N N . ILE A 1 148 ? 20.006 1.606 -22.940 1.00 94.12 148 ILE A N 1
ATOM 1153 C CA . ILE A 1 148 ? 20.366 0.296 -23.502 1.00 94.12 148 ILE A CA 1
ATOM 1154 C C . ILE A 1 148 ? 19.704 0.052 -24.861 1.00 94.12 148 ILE A C 1
ATOM 1156 O O . ILE A 1 148 ? 20.324 -0.521 -25.752 1.00 94.12 148 ILE A O 1
ATOM 1160 N N . ALA A 1 149 ? 18.458 0.489 -25.060 1.00 92.25 149 ALA A N 1
ATOM 1161 C CA . ALA A 1 149 ? 17.785 0.345 -26.351 1.00 92.25 149 ALA A CA 1
ATOM 1162 C C . ALA A 1 149 ? 18.509 1.097 -27.481 1.00 92.25 149 ALA A C 1
ATOM 1164 O O . ALA A 1 149 ? 18.442 0.663 -28.628 1.00 92.25 149 ALA A O 1
ATOM 1165 N N . GLY A 1 150 ? 19.218 2.188 -27.170 1.00 92.12 150 GLY A N 1
ATOM 1166 C CA . GLY A 1 150 ? 20.048 2.915 -28.133 1.00 92.12 150 GLY A CA 1
ATOM 1167 C C . GLY A 1 150 ? 21.324 2.176 -28.552 1.00 92.12 150 GLY A C 1
ATOM 1168 O O . GLY A 1 150 ? 21.911 2.523 -29.573 1.00 92.12 150 GLY A O 1
ATOM 1169 N N . GLU A 1 151 ? 21.744 1.162 -27.793 1.00 91.00 151 GLU A N 1
ATOM 1170 C CA . GLU A 1 151 ? 22.926 0.335 -28.075 1.00 91.00 151 GLU A CA 1
ATOM 1171 C C . GLU A 1 151 ? 22.587 -0.950 -28.846 1.00 91.00 151 GLU A C 1
ATOM 1173 O O . GLU A 1 151 ? 23.486 -1.676 -29.272 1.00 91.00 151 GLU A O 1
ATOM 1178 N N . VAL A 1 152 ? 21.297 -1.256 -29.013 1.00 88.38 152 VAL A N 1
ATOM 1179 C CA . VAL A 1 152 ? 20.826 -2.460 -29.701 1.00 88.38 152 VAL A CA 1
ATOM 1180 C C . VAL A 1 152 ? 20.497 -2.125 -31.150 1.00 88.38 152 VAL A C 1
ATOM 1182 O O . VAL A 1 152 ? 19.610 -1.316 -31.425 1.00 88.38 152 VAL A O 1
ATOM 1185 N N . ASP A 1 153 ? 21.177 -2.795 -32.082 1.00 89.19 153 ASP A N 1
ATOM 1186 C CA . ASP A 1 153 ? 20.855 -2.694 -33.503 1.00 89.19 153 ASP A CA 1
ATOM 1187 C C . ASP A 1 153 ? 19.410 -3.138 -33.752 1.00 89.19 153 ASP A C 1
ATOM 1189 O O . ASP A 1 153 ? 18.964 -4.202 -33.307 1.00 89.19 153 ASP A O 1
ATOM 1193 N N . LEU A 1 154 ? 18.671 -2.315 -34.495 1.00 85.62 154 LEU A N 1
ATOM 1194 C CA . LEU A 1 154 ? 17.345 -2.696 -34.955 1.00 85.62 154 LEU A CA 1
ATOM 1195 C C . LEU A 1 154 ? 17.463 -3.910 -35.888 1.00 85.62 154 LEU A C 1
ATOM 1197 O O . LEU A 1 154 ? 18.404 -3.978 -36.684 1.00 85.62 154 LEU A O 1
ATOM 1201 N N . PRO A 1 155 ? 16.510 -4.858 -35.829 1.00 84.31 155 PRO A N 1
ATOM 1202 C CA . PRO A 1 155 ? 16.476 -5.944 -36.794 1.00 84.31 155 PRO A CA 1
ATOM 1203 C C . PRO A 1 155 ? 16.389 -5.379 -38.214 1.00 84.31 155 PRO A C 1
ATOM 1205 O O . PRO A 1 155 ? 15.800 -4.315 -38.436 1.00 84.31 155 PRO A O 1
ATOM 1208 N N . GLU A 1 156 ? 16.964 -6.104 -39.176 1.00 87.06 156 GLU A N 1
ATOM 1209 C CA . GLU A 1 156 ? 16.852 -5.730 -40.581 1.00 87.06 156 GLU A CA 1
ATOM 1210 C C . GLU A 1 156 ? 15.383 -5.578 -40.979 1.00 87.06 156 GLU A C 1
ATOM 1212 O O . GLU A 1 156 ? 14.502 -6.344 -40.579 1.00 87.06 156 GLU A O 1
ATOM 1217 N N . PHE A 1 157 ? 15.132 -4.543 -41.767 1.00 85.62 157 PHE A N 1
ATOM 1218 C CA . PHE A 1 157 ? 13.808 -4.232 -42.258 1.00 85.62 157 PHE A CA 1
ATOM 1219 C C . PHE A 1 157 ? 13.339 -5.291 -43.269 1.00 85.62 157 PHE A C 1
ATOM 1221 O O . PHE A 1 157 ? 13.948 -5.441 -44.328 1.00 85.62 157 PHE A O 1
ATOM 1228 N N . ASP A 1 158 ? 12.236 -5.983 -42.971 1.00 86.50 158 ASP A N 1
ATOM 1229 C CA . ASP A 1 158 ? 11.593 -6.914 -43.904 1.00 86.50 158 ASP A CA 1
ATOM 1230 C C . ASP A 1 158 ? 10.667 -6.150 -44.863 1.00 86.50 158 ASP A C 1
ATOM 1232 O O . ASP A 1 158 ? 9.531 -5.793 -44.534 1.00 86.50 158 ASP A O 1
ATOM 1236 N N . SER A 1 159 ? 11.165 -5.895 -46.074 1.00 85.56 159 SER A N 1
ATOM 1237 C CA . SER A 1 159 ? 10.417 -5.207 -47.127 1.00 85.56 159 SER A CA 1
ATOM 1238 C C . SER A 1 159 ? 9.181 -5.969 -47.607 1.00 85.56 159 SER A C 1
ATOM 1240 O O . SER A 1 159 ? 8.276 -5.339 -48.157 1.00 85.56 159 SER A O 1
ATOM 1242 N N . ASP A 1 160 ? 9.098 -7.285 -47.387 1.00 84.69 160 ASP A N 1
ATOM 1243 C CA . ASP A 1 160 ? 7.967 -8.097 -47.848 1.00 84.69 160 ASP A CA 1
ATOM 1244 C C . ASP A 1 160 ? 6.704 -7.854 -46.999 1.00 84.69 160 ASP A C 1
ATOM 1246 O O . ASP A 1 160 ? 5.584 -8.133 -47.442 1.00 84.69 160 ASP A O 1
ATOM 1250 N N . LEU A 1 161 ? 6.849 -7.265 -45.803 1.00 81.56 161 LEU A N 1
ATOM 1251 C CA . LEU A 1 161 ? 5.727 -6.852 -44.952 1.00 8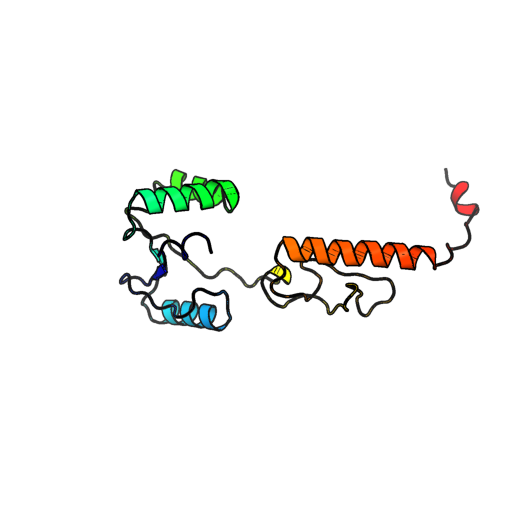1.56 161 LEU A CA 1
ATOM 1252 C C . LEU A 1 161 ? 5.016 -5.582 -45.449 1.00 81.56 161 LEU A C 1
ATOM 1254 O O . LEU A 1 161 ? 3.850 -5.386 -45.113 1.00 81.56 161 LEU A O 1
ATOM 1258 N N . LEU A 1 162 ? 5.662 -4.745 -46.272 1.00 73.62 162 LEU A N 1
ATOM 1259 C CA . LEU A 1 162 ? 5.060 -3.513 -46.812 1.00 73.62 162 LEU A CA 1
ATOM 1260 C C . LEU A 1 162 ? 4.018 -3.765 -47.912 1.00 73.62 162 LEU A C 1
ATOM 1262 O O . LEU A 1 162 ? 3.214 -2.885 -48.199 1.00 73.62 162 LEU A O 1
ATOM 1266 N N . GLY A 1 163 ? 4.048 -4.934 -48.556 1.00 64.25 163 GLY A N 1
ATOM 1267 C CA . GLY A 1 163 ? 3.201 -5.256 -49.711 1.00 64.25 163 GLY A CA 1
ATOM 1268 C C . GLY A 1 163 ? 1.901 -5.992 -49.380 1.00 64.25 163 GLY A C 1
ATOM 1269 O O . GLY A 1 163 ? 1.234 -6.465 -50.297 1.00 64.25 163 GLY A O 1
ATOM 1270 N N . ARG A 1 164 ? 1.566 -6.156 -48.093 1.00 61.69 164 ARG A N 1
ATOM 1271 C CA . ARG A 1 164 ? 0.347 -6.836 -47.623 1.00 61.69 164 ARG A CA 1
ATOM 1272 C C . ARG A 1 164 ? -0.742 -5.827 -47.223 1.00 61.69 164 ARG A C 1
ATOM 1274 O O . ARG A 1 164 ? -1.161 -5.805 -46.070 1.00 61.69 164 ARG A O 1
ATOM 1281 N N . GLU A 1 165 ? -1.198 -5.030 -48.183 1.00 54.69 165 GLU A N 1
ATOM 1282 C CA . GLU A 1 165 ? -2.523 -4.375 -48.203 1.00 54.69 165 GLU A CA 1
ATOM 1283 C C . GLU A 1 165 ? -3.253 -4.788 -49.486 1.00 54.69 165 GLU A C 1
ATOM 1285 O O . GLU A 1 165 ? -4.485 -5.001 -49.415 1.00 54.69 165 GLU A O 1
#

Solvent-accessible surface area (backbone atoms only — not comparable to full-atom values): 9603 Å² total; per-residue (Å²): 121,78,48,48,84,77,72,30,47,55,19,34,64,87,67,46,72,74,72,90,53,96,56,96,42,73,65,42,52,50,48,54,50,50,42,55,70,68,70,46,41,61,38,22,46,40,42,46,88,52,57,69,68,57,50,51,51,44,48,54,51,41,32,68,74,76,36,47,68,56,42,53,57,33,58,79,64,74,59,50,52,66,82,41,63,42,79,54,80,87,75,81,93,76,88,43,1,23,79,37,81,30,58,42,69,49,54,100,55,18,37,36,94,50,88,95,40,68,41,43,35,51,49,15,47,48,53,69,30,42,72,66,40,23,52,52,44,37,48,47,25,51,54,52,50,54,55,54,55,72,75,52,82,76,77,82,83,67,70,78,70,75,73,78,124

Secondary structure (DSSP, 8-state):
--SGGGT-EEE-TTS-B--S--S-SHHHHHHHHHHHHTT---EEEE-TTS-HHHHHHHHHHIIIII-HHHHHHHHTTT--TTTS-EEE--------TTTSS-SB---TT-B-SSTT-B--GGGB--TT-HHHHHHHHHHHHHHHHHHHHTTSPPPPP-GGGGG--

Nearest PDB structures (foldseek):
  8a8o-assembly1_B  TM=8.243E-01  e=6.758E-08  Methanothermococcus thermolithotrophicus DSM 2095
  8a8o-assembly1_A  TM=8.275E-01  e=8.232E-08  Methanothermococcus thermolithotrophicus DSM 2095
  4zn0-assembly2_B  TM=9.489E-01  e=2.670E-01  Methanosarcina mazei Go1
  5ode-assembly1_B  TM=7.285E-01  e=1.476E+00  Gloeobacter violaceus
  5n0j-assembly1_B  TM=6.345E-01  e=1.211E+00  Gloeobacter violaceus